Protein AF-A0A7X0GTK5-F1 (afdb_monomer_lite)

pLDDT: mean 81.44, std 21.59, range [34.0, 98.44]

Foldseek 3Di:
DVVLVVCCVVVVDPPCVSVVVCCVVVNVVVVVVVVDPVVDPCVVVDDVPVDDDDDDCCVVVDDPPVVPDPPPPDDDDDD

Secondary structure (DSSP, 8-state):
-HHHHHHHHTTSS-HHHHHHHHIIIIIIIHHHHHHHHHHGGGGGG--TT---PPPPGGGGS--TTTTS-TT--------

Structure (mmCIF, N/CA/C/O backbone):
data_AF-A0A7X0GTK5-F1
#
_entry.id   AF-A0A7X0GTK5-F1
#
loop_
_atom_site.group_PDB
_atom_site.id
_atom_site.type_symbol
_atom_site.label_atom_id
_atom_site.label_alt_id
_atom_site.label_comp_id
_atom_site.label_asym_id
_atom_site.label_entity_id
_atom_site.label_seq_id
_atom_site.pdbx_PDB_ins_code
_atom_site.Cartn_x
_atom_site.Cartn_y
_atom_site.Cartn_z
_atom_site.occupancy
_atom_site.B_iso_or_equiv
_atom_site.auth_seq_id
_atom_site.auth_comp_id
_atom_site.auth_asym_id
_atom_site.auth_atom_id
_atom_site.pdbx_PDB_model_num
ATOM 1 N N . MET A 1 1 ? 0.214 -7.952 11.892 1.00 85.81 1 MET A N 1
ATOM 2 C CA . MET A 1 1 ? -1.194 -7.580 11.608 1.00 85.81 1 MET A CA 1
ATOM 3 C C . MET A 1 1 ? -2.113 -7.854 12.784 1.00 85.81 1 MET A C 1
ATOM 5 O O . MET A 1 1 ? -3.016 -7.066 13.022 1.00 85.81 1 MET A O 1
ATOM 9 N N . GLU A 1 2 ? -1.802 -8.872 13.584 1.00 92.19 2 GLU A N 1
ATOM 10 C CA . GLU A 1 2 ? -2.544 -9.281 14.786 1.00 92.19 2 GLU A CA 1
ATOM 11 C C . GLU A 1 2 ? -2.954 -8.140 15.733 1.00 92.19 2 GLU A C 1
ATOM 13 O O . GLU A 1 2 ? -4.038 -8.180 16.297 1.00 92.19 2 GLU A O 1
ATOM 18 N N . ARG A 1 3 ? -2.128 -7.094 15.903 1.00 96.69 3 ARG A N 1
ATOM 19 C CA . ARG A 1 3 ? -2.486 -5.936 16.745 1.00 96.69 3 ARG A CA 1
ATOM 20 C C . ARG A 1 3 ? -3.647 -5.114 16.178 1.00 96.69 3 ARG A C 1
ATOM 22 O O . ARG A 1 3 ? -4.528 -4.735 16.934 1.00 96.69 3 ARG A O 1
ATOM 29 N N . ALA A 1 4 ? -3.646 -4.849 14.871 1.00 95.94 4 ALA A N 1
ATOM 30 C CA . ALA A 1 4 ? -4.705 -4.082 14.214 1.00 95.94 4 ALA A CA 1
ATOM 31 C C . ALA A 1 4 ? -6.022 -4.869 14.186 1.00 95.94 4 ALA A C 1
ATOM 33 O O . ALA A 1 4 ? -7.085 -4.309 14.430 1.00 95.94 4 ALA A O 1
ATOM 34 N N . GLU A 1 5 ? -5.941 -6.182 13.952 1.00 96.00 5 GLU A N 1
ATOM 35 C CA . GLU A 1 5 ? -7.105 -7.066 14.025 1.00 96.00 5 GLU A CA 1
ATOM 36 C C . GLU A 1 5 ? -7.688 -7.115 15.441 1.00 96.00 5 GLU A C 1
ATOM 38 O O . GLU A 1 5 ? -8.901 -7.005 15.611 1.00 96.00 5 GLU A O 1
ATOM 43 N N . ARG A 1 6 ? -6.833 -7.246 16.461 1.00 97.94 6 ARG A N 1
ATOM 44 C CA . ARG A 1 6 ? -7.270 -7.263 17.857 1.00 97.94 6 ARG A CA 1
ATOM 45 C C . ARG A 1 6 ? -7.953 -5.956 18.260 1.00 97.94 6 ARG A C 1
ATOM 47 O O . ARG A 1 6 ? -9.060 -6.026 18.772 1.00 97.94 6 ARG A O 1
ATOM 54 N N . ALA A 1 7 ? -7.366 -4.802 17.940 1.00 97.69 7 ALA A N 1
ATOM 55 C CA . ALA A 1 7 ? -7.969 -3.499 18.233 1.00 97.69 7 ALA A CA 1
ATOM 56 C C . ALA A 1 7 ? -9.364 -3.341 17.595 1.00 97.69 7 ALA A C 1
ATOM 58 O O . ALA A 1 7 ? -10.268 -2.768 18.195 1.00 97.69 7 ALA A O 1
ATOM 59 N N . TRP A 1 8 ? -9.580 -3.892 16.393 1.00 97.88 8 TRP A N 1
ATOM 60 C CA . TRP A 1 8 ? -10.916 -3.937 15.793 1.00 97.88 8 TRP A CA 1
ATOM 61 C C . TRP A 1 8 ? -11.862 -4.894 16.534 1.00 97.88 8 TRP A C 1
ATOM 63 O O . TRP A 1 8 ? -12.994 -4.516 16.833 1.00 97.88 8 TRP A O 1
ATOM 73 N N . ARG A 1 9 ? -11.416 -6.117 16.859 1.00 97.38 9 ARG A N 1
ATOM 74 C CA . ARG A 1 9 ? -12.228 -7.105 17.598 1.00 97.38 9 ARG A CA 1
ATOM 75 C C . ARG A 1 9 ? -12.613 -6.626 19.002 1.00 97.38 9 ARG A C 1
ATOM 77 O O . ARG A 1 9 ? -13.684 -6.981 19.482 1.00 97.38 9 ARG A O 1
ATOM 84 N N . GLU A 1 10 ? -11.759 -5.827 19.634 1.00 98.44 10 GLU A N 1
ATOM 85 C CA . GLU A 1 10 ? -11.986 -5.189 20.938 1.00 98.44 10 GLU A CA 1
ATOM 86 C C . GLU A 1 10 ? -12.821 -3.897 20.832 1.00 98.44 10 GLU A C 1
ATOM 88 O O . GLU A 1 10 ? -13.231 -3.342 21.847 1.00 98.44 10 GLU A O 1
ATOM 93 N N . GLY A 1 11 ? -13.132 -3.440 19.613 1.00 97.81 11 GLY A N 1
ATOM 94 C CA . GLY A 1 11 ? -13.962 -2.259 19.362 1.00 97.81 11 GLY A CA 1
ATOM 95 C C . GLY A 1 11 ? -13.237 -0.918 19.515 1.00 97.81 11 GLY A C 1
ATOM 96 O O . GLY A 1 11 ? -13.889 0.123 19.493 1.00 97.81 11 GLY A O 1
ATOM 97 N N . GLU A 1 12 ? -11.908 -0.916 19.642 1.00 98.38 12 GLU A N 1
ATOM 98 C CA . GLU A 1 12 ? -11.094 0.300 19.802 1.00 98.38 12 GLU A CA 1
ATOM 99 C C . GLU A 1 12 ? -11.017 1.132 18.515 1.00 98.38 12 GLU A C 1
ATOM 101 O O . GLU A 1 12 ? -10.838 2.350 18.556 1.00 98.38 12 GLU A O 1
ATOM 106 N N . VAL A 1 13 ? -11.148 0.479 17.356 1.00 98.06 13 VAL A N 1
ATOM 107 C CA . VAL A 1 13 ? -11.123 1.124 16.039 1.00 98.06 13 VAL A CA 1
ATOM 108 C C . VAL A 1 13 ? -12.213 0.563 15.127 1.00 98.06 13 VAL A C 1
ATOM 110 O O . VAL A 1 13 ? -12.545 -0.624 15.205 1.00 98.06 13 VAL A O 1
ATOM 113 N N . PRO A 1 14 ? -12.762 1.377 14.208 1.00 98.25 14 PRO A N 1
ATOM 114 C CA . PRO A 1 14 ? -13.720 0.877 13.239 1.00 98.25 14 PRO A CA 1
ATOM 115 C C . PRO A 1 14 ? -13.021 -0.011 12.198 1.00 98.25 14 PRO A C 1
ATOM 117 O O . PRO A 1 14 ? -11.832 0.142 11.901 1.00 98.25 14 PRO A O 1
ATOM 120 N N . VAL A 1 15 ? -13.781 -0.943 11.618 1.00 97.56 15 VAL A N 1
ATOM 121 C CA . VAL A 1 15 ? -13.250 -1.969 10.705 1.00 97.56 15 VAL A CA 1
ATOM 122 C C . VAL A 1 15 ? -12.519 -1.374 9.501 1.00 97.56 15 VAL A C 1
ATOM 124 O O . VAL A 1 15 ? -11.480 -1.891 9.109 1.00 97.56 15 VAL A O 1
ATOM 127 N N . ASN A 1 16 ? -13.000 -0.254 8.955 1.00 97.88 16 ASN A N 1
ATOM 128 C CA . ASN A 1 16 ? -12.384 0.413 7.807 1.00 97.88 16 ASN A CA 1
ATOM 129 C C . ASN A 1 16 ? -10.976 0.943 8.122 1.00 97.88 16 ASN A C 1
ATOM 131 O O . ASN A 1 16 ? -10.123 0.966 7.238 1.00 97.88 16 ASN A O 1
ATOM 135 N N . SER A 1 17 ? -10.715 1.340 9.371 1.00 97.94 17 SER A N 1
ATOM 136 C CA . SER A 1 17 ? -9.388 1.788 9.799 1.00 97.94 17 SER A CA 1
ATOM 137 C C . SER A 1 17 ? -8.421 0.612 9.931 1.00 97.94 17 SER A C 1
ATOM 139 O O . SER A 1 17 ? -7.310 0.664 9.399 1.00 97.94 17 SER A O 1
ATOM 141 N N . ALA A 1 18 ? -8.842 -0.464 10.606 1.00 98.00 18 ALA A N 1
ATOM 142 C CA . ALA A 1 18 ? -8.013 -1.658 10.775 1.00 98.00 18 ALA A CA 1
ATOM 143 C C . ALA A 1 18 ? -7.716 -2.332 9.430 1.00 98.00 18 ALA A C 1
ATOM 145 O O . ALA A 1 18 ? -6.567 -2.656 9.127 1.00 98.00 18 ALA A O 1
ATOM 146 N N . GLU A 1 19 ? -8.740 -2.493 8.598 1.00 97.81 19 GLU A N 1
ATOM 147 C CA . GLU A 1 19 ? -8.608 -3.093 7.279 1.00 97.81 19 GLU A CA 1
ATOM 148 C C . GLU A 1 19 ? -7.752 -2.218 6.354 1.00 97.81 19 GLU A C 1
ATOM 150 O O . GLU A 1 19 ? -6.854 -2.747 5.699 1.00 97.81 19 GLU A O 1
ATOM 155 N N . GLY A 1 20 ? -7.920 -0.890 6.377 1.00 97.88 20 GLY A N 1
ATOM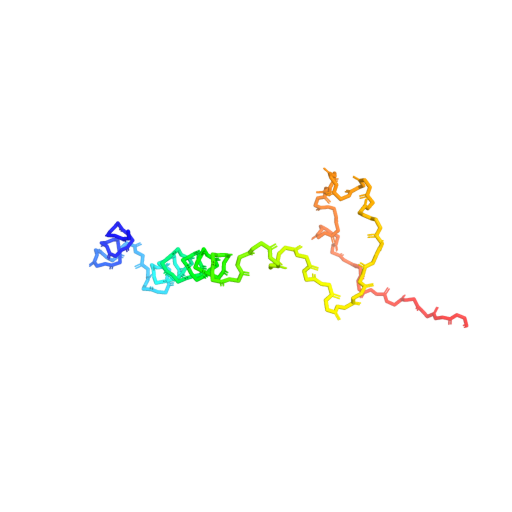 156 C CA . GLY A 1 20 ? -7.084 0.027 5.604 1.00 97.88 20 GLY A CA 1
ATOM 157 C C . GLY A 1 20 ? -5.600 -0.108 5.952 1.00 97.88 20 GLY A C 1
ATOM 158 O O . GLY A 1 20 ? -4.764 -0.231 5.056 1.00 97.88 20 GLY A O 1
ATOM 159 N N . PHE A 1 21 ? -5.267 -0.174 7.245 1.00 97.88 21 PHE A N 1
ATOM 160 C CA . PHE A 1 21 ? -3.893 -0.413 7.695 1.00 97.88 21 PHE A CA 1
ATOM 161 C C . PHE A 1 21 ? -3.347 -1.756 7.190 1.00 97.88 21 PHE A C 1
ATOM 163 O O . PHE A 1 21 ? -2.258 -1.809 6.609 1.00 97.88 21 PHE A O 1
ATOM 170 N N . VAL A 1 22 ? -4.108 -2.841 7.377 1.00 97.31 22 VAL A N 1
ATOM 171 C CA . VAL A 1 22 ? -3.695 -4.181 6.937 1.00 97.31 22 VAL A CA 1
ATOM 172 C C . VAL A 1 22 ? -3.494 -4.213 5.421 1.00 97.31 22 VAL A C 1
ATOM 174 O O . VAL A 1 22 ? -2.487 -4.753 4.960 1.00 97.31 22 VAL A O 1
ATOM 177 N N . ARG A 1 23 ? -4.375 -3.578 4.641 1.00 97.94 23 ARG A N 1
ATOM 178 C CA . ARG A 1 23 ? -4.289 -3.529 3.175 1.00 97.94 23 ARG A CA 1
ATOM 179 C C . ARG A 1 23 ? -3.035 -2.817 2.679 1.00 97.94 23 ARG A C 1
ATOM 181 O O . ARG A 1 23 ? -2.429 -3.273 1.711 1.00 97.94 23 ARG A O 1
ATOM 188 N N . GLN A 1 24 ? -2.606 -1.737 3.332 1.00 98.31 24 GLN A N 1
ATOM 189 C CA . GLN A 1 24 ? -1.378 -1.046 2.925 1.00 98.31 24 GLN A CA 1
ATOM 190 C C . GLN A 1 24 ? -0.138 -1.927 3.112 1.00 98.31 24 GLN A C 1
ATOM 192 O O . GLN A 1 24 ? 0.748 -1.930 2.259 1.00 98.31 24 GLN A O 1
ATOM 197 N N . VAL A 1 25 ? -0.071 -2.697 4.200 1.00 96.69 25 VAL A N 1
ATOM 198 C CA . VAL A 1 25 ? 1.135 -3.474 4.518 1.00 96.69 25 VAL A CA 1
ATOM 199 C C . VAL A 1 25 ? 1.109 -4.874 3.904 1.00 96.69 25 VAL A C 1
ATOM 201 O O . VAL A 1 25 ? 2.054 -5.260 3.225 1.00 96.69 25 VAL A O 1
ATOM 204 N N . ALA A 1 26 ? 0.048 -5.645 4.133 1.00 96.25 26 ALA A N 1
ATOM 205 C CA . ALA A 1 26 ? -0.062 -7.007 3.609 1.00 96.25 26 ALA A CA 1
ATOM 206 C C . ALA A 1 26 ? -0.478 -7.036 2.130 1.00 96.25 26 ALA A C 1
ATOM 208 O O . ALA A 1 26 ? -0.171 -7.995 1.432 1.00 96.25 26 ALA A O 1
ATOM 209 N N . GLY A 1 27 ? -1.167 -5.996 1.655 1.00 96.94 27 GLY A N 1
ATOM 210 C CA . GLY A 1 27 ? -1.496 -5.826 0.243 1.00 96.94 27 GLY A CA 1
ATOM 211 C C . GLY A 1 27 ? -0.391 -5.069 -0.480 1.00 96.94 27 GLY A C 1
ATOM 212 O O . GLY A 1 27 ? 0.511 -5.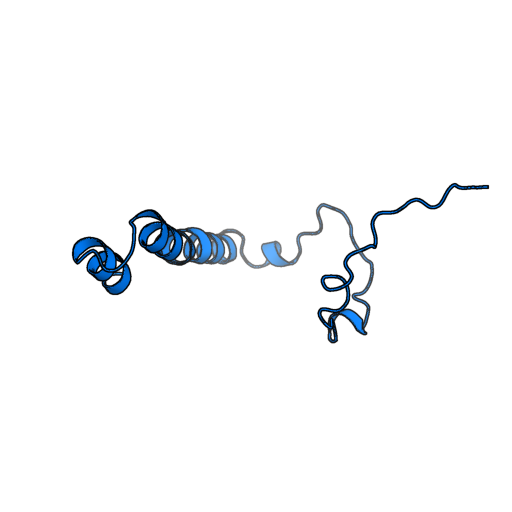673 -1.048 1.00 96.94 27 GLY A O 1
ATOM 213 N N . TRP A 1 28 ? -0.448 -3.738 -0.455 1.00 98.19 28 TRP A N 1
ATOM 214 C CA . TRP A 1 28 ? 0.382 -2.897 -1.324 1.00 98.19 28 TRP A CA 1
ATOM 215 C C . TRP A 1 28 ? 1.885 -3.073 -1.129 1.00 98.19 28 TRP A C 1
ATOM 217 O O . TRP A 1 28 ? 2.599 -3.248 -2.114 1.00 98.19 28 TRP A O 1
ATOM 227 N N . ARG A 1 29 ? 2.383 -3.045 0.112 1.00 97.94 29 ARG A N 1
ATOM 228 C CA . ARG A 1 29 ? 3.820 -3.228 0.366 1.00 97.94 29 ARG A CA 1
ATOM 229 C C . ARG A 1 29 ? 4.301 -4.589 -0.125 1.00 97.94 29 ARG A C 1
ATOM 231 O O . ARG A 1 29 ? 5.374 -4.654 -0.717 1.00 97.94 29 ARG A O 1
ATOM 238 N N . GLU A 1 30 ? 3.530 -5.652 0.102 1.00 97.94 30 GLU A N 1
ATOM 239 C CA . GLU A 1 30 ? 3.912 -6.987 -0.361 1.00 97.94 30 GLU A CA 1
ATOM 240 C C . GLU A 1 30 ? 3.824 -7.102 -1.881 1.00 97.94 30 GLU A C 1
ATOM 242 O O . GLU A 1 30 ? 4.752 -7.589 -2.512 1.00 97.94 30 GLU A O 1
ATOM 247 N N . TYR A 1 31 ? 2.773 -6.557 -2.487 1.00 97.44 31 TYR A N 1
ATOM 248 C CA . TYR A 1 31 ? 2.626 -6.490 -3.936 1.00 97.44 31 TYR A CA 1
ATOM 249 C C . TYR A 1 31 ? 3.819 -5.793 -4.602 1.00 97.44 31 TYR A C 1
ATOM 251 O O . TYR A 1 31 ? 4.428 -6.358 -5.506 1.00 97.44 31 TYR A O 1
ATOM 259 N N . VAL A 1 32 ? 4.203 -4.604 -4.119 1.00 96.31 32 VAL A N 1
ATOM 260 C CA . VAL A 1 32 ? 5.365 -3.858 -4.634 1.00 96.31 32 VAL A CA 1
ATOM 261 C C . VAL A 1 32 ? 6.660 -4.640 -4.422 1.00 96.31 32 VAL A C 1
ATOM 263 O O . VAL A 1 32 ? 7.494 -4.694 -5.326 1.00 96.31 32 VAL A O 1
ATOM 266 N N . TRP A 1 33 ? 6.825 -5.263 -3.252 1.00 95.75 33 TRP A N 1
ATOM 267 C CA . TRP A 1 33 ? 7.993 -6.091 -2.955 1.00 95.75 33 TRP A CA 1
ATOM 268 C C . TRP A 1 33 ? 8.126 -7.261 -3.935 1.00 95.75 33 TRP A C 1
ATOM 270 O O . TRP A 1 33 ? 9.203 -7.476 -4.484 1.00 95.75 33 TRP A O 1
ATOM 280 N N . GLN A 1 34 ? 7.037 -7.979 -4.204 1.00 96.75 34 GLN A N 1
ATOM 281 C CA . GLN A 1 34 ? 7.040 -9.100 -5.144 1.00 96.75 34 GLN A CA 1
ATOM 282 C C . GLN A 1 34 ? 7.250 -8.632 -6.589 1.00 96.75 34 GLN A C 1
ATOM 284 O O . GLN A 1 34 ? 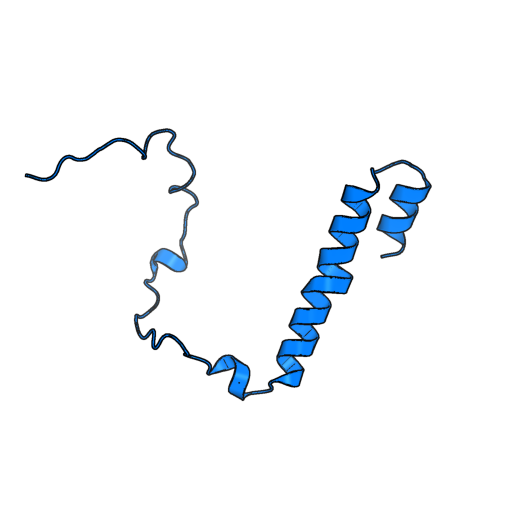8.008 -9.260 -7.323 1.00 96.75 34 GLN A O 1
ATOM 289 N N . LEU A 1 35 ? 6.657 -7.502 -6.987 1.00 94.50 35 LEU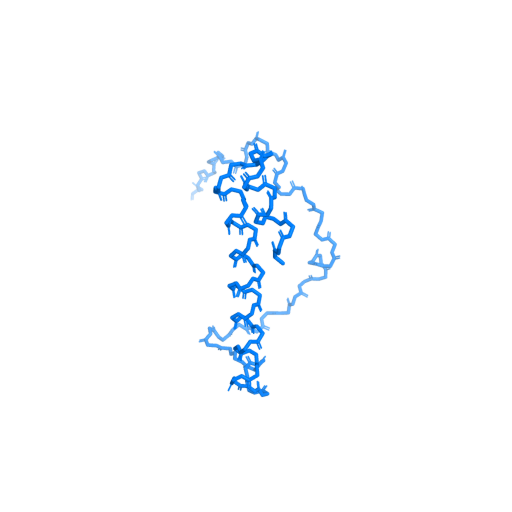 A N 1
ATOM 290 C CA . LEU A 1 35 ? 6.871 -6.902 -8.308 1.00 94.50 35 LEU A CA 1
ATOM 291 C C . LEU A 1 35 ? 8.340 -6.593 -8.576 1.00 94.50 35 LEU A C 1
ATOM 293 O O . LEU A 1 35 ? 8.842 -6.905 -9.653 1.00 94.50 35 LEU A O 1
ATOM 297 N N . TYR A 1 36 ? 9.012 -5.990 -7.593 1.00 91.50 36 TYR A N 1
ATOM 298 C CA . TYR A 1 36 ? 10.423 -5.638 -7.703 1.00 91.50 36 TYR A CA 1
ATOM 299 C C . TYR A 1 36 ? 11.269 -6.857 -8.092 1.00 91.50 36 TYR A C 1
ATOM 301 O O . TYR A 1 36 ? 12.077 -6.778 -9.012 1.00 91.50 36 TYR A O 1
ATOM 309 N N . TRP A 1 37 ? 11.044 -7.997 -7.436 1.00 93.44 37 TRP A N 1
ATOM 310 C CA . TRP A 1 37 ? 11.787 -9.224 -7.727 1.00 93.44 37 TRP A CA 1
ATOM 311 C C . TRP A 1 37 ? 11.300 -9.943 -8.981 1.00 93.44 37 TRP A C 1
ATOM 313 O O . TRP A 1 37 ? 12.114 -10.516 -9.697 1.00 93.44 37 TRP A O 1
ATOM 323 N N . TYR A 1 38 ? 9.999 -9.903 -9.267 1.00 94.56 38 TYR A N 1
ATOM 324 C CA . TYR A 1 38 ? 9.420 -10.550 -10.442 1.00 94.56 38 TYR A CA 1
ATOM 325 C C . TYR A 1 38 ? 9.965 -9.974 -11.754 1.00 94.56 38 TYR A C 1
ATOM 327 O O . TYR A 1 38 ? 10.266 -10.729 -12.675 1.00 94.56 38 TYR A O 1
ATOM 335 N N . PHE A 1 39 ? 10.115 -8.649 -11.833 1.00 92.69 39 PHE A N 1
ATOM 336 C CA . PHE A 1 39 ? 10.637 -7.980 -13.028 1.00 92.69 39 PHE A CA 1
ATOM 337 C C . PHE A 1 39 ? 12.169 -7.863 -13.059 1.00 92.69 39 PHE A C 1
ATOM 339 O O . PHE A 1 39 ? 12.730 -7.588 -14.118 1.00 92.69 39 PHE A O 1
ATOM 346 N N . GLY A 1 40 ? 12.847 -8.089 -11.931 1.00 88.25 40 GLY A N 1
ATOM 347 C CA . GLY A 1 40 ? 14.307 -8.117 -11.856 1.00 88.25 40 GLY A CA 1
ATOM 348 C C . GLY A 1 40 ? 14.980 -6.786 -12.213 1.00 88.25 40 GLY A C 1
ATOM 349 O O . GLY A 1 40 ? 14.404 -5.704 -12.067 1.00 88.25 40 GLY A O 1
ATOM 350 N N . ASP A 1 41 ? 16.229 -6.868 -12.673 1.00 86.44 41 ASP A N 1
ATOM 351 C CA . ASP A 1 41 ? 17.109 -5.705 -12.864 1.00 86.44 41 ASP A CA 1
ATOM 352 C C . ASP A 1 41 ? 16.601 -4.711 -13.924 1.00 86.44 41 ASP A C 1
ATOM 354 O O . ASP A 1 41 ? 16.833 -3.500 -13.814 1.00 86.44 41 ASP A O 1
ATOM 358 N N . ASP A 1 42 ? 15.849 -5.196 -14.915 1.00 87.25 42 ASP A N 1
ATOM 359 C CA . ASP A 1 42 ? 15.310 -4.376 -16.004 1.00 87.25 42 ASP A CA 1
ATOM 360 C C . ASP A 1 42 ? 14.174 -3.458 -15.541 1.00 87.25 42 ASP A C 1
ATOM 362 O O . ASP A 1 42 ? 13.931 -2.407 -16.140 1.00 87.25 42 ASP A O 1
ATOM 366 N N . TYR A 1 43 ? 13.513 -3.788 -14.427 1.00 90.69 43 TYR A N 1
ATOM 367 C CA . TYR A 1 43 ? 12.390 -3.006 -13.911 1.00 90.69 43 TYR A CA 1
ATOM 368 C C . TYR A 1 43 ? 12.766 -1.547 -13.628 1.00 90.69 43 TYR A C 1
ATOM 370 O O . TYR A 1 43 ? 11.973 -0.628 -13.833 1.00 90.69 43 TYR A O 1
ATOM 378 N N . ARG A 1 44 ? 14.010 -1.317 -13.195 1.00 89.00 44 ARG A N 1
ATOM 379 C CA . ARG A 1 44 ? 14.528 0.019 -12.863 1.00 89.00 44 ARG A CA 1
ATOM 380 C C . ARG A 1 44 ? 14.869 0.865 -14.087 1.00 89.00 44 ARG A C 1
ATOM 382 O O . ARG A 1 44 ? 15.077 2.066 -13.940 1.00 89.00 44 ARG A O 1
ATOM 389 N N . GLN A 1 45 ? 14.962 0.250 -15.262 1.00 91.50 45 GLN A N 1
ATOM 390 C CA . GLN A 1 45 ? 15.380 0.904 -16.504 1.00 91.50 45 GLN A CA 1
ATOM 391 C C . GLN A 1 45 ? 14.186 1.315 -17.377 1.00 91.50 45 GLN A C 1
ATOM 393 O O . GLN A 1 45 ? 14.366 1.914 -18.437 1.00 91.50 45 GLN A O 1
ATOM 398 N N . GLY A 1 46 ? 12.957 1.020 -16.938 1.00 90.00 46 GLY A N 1
ATOM 399 C CA . GLY A 1 46 ? 11.742 1.348 -17.672 1.00 90.00 46 GLY A CA 1
ATOM 400 C C . GLY A 1 46 ? 11.577 2.854 -17.892 1.00 90.00 46 GLY A C 1
ATOM 401 O O . GLY A 1 46 ? 11.448 3.623 -16.944 1.00 90.00 46 GLY A O 1
ATOM 402 N N . ASN A 1 47 ? 11.512 3.267 -19.160 1.00 95.19 47 ASN A N 1
ATOM 403 C CA . ASN A 1 47 ? 11.212 4.642 -19.560 1.00 95.19 47 ASN A CA 1
ATOM 404 C C . ASN A 1 47 ? 10.170 4.673 -20.685 1.00 95.19 47 ASN A C 1
ATOM 406 O O . ASN A 1 47 ? 10.412 5.195 -21.772 1.00 95.19 47 ASN A O 1
ATOM 410 N N . ALA A 1 48 ? 9.001 4.082 -20.429 1.00 95.44 48 ALA A N 1
ATOM 411 C CA . ALA A 1 48 ? 7.934 3.959 -21.424 1.00 95.44 48 ALA A CA 1
ATOM 412 C C . ALA A 1 48 ? 7.464 5.313 -21.997 1.00 95.44 48 ALA A C 1
ATOM 414 O O . ALA A 1 48 ? 6.995 5.364 -23.129 1.00 95.44 48 ALA A O 1
ATOM 415 N N . LEU A 1 49 ? 7.607 6.403 -21.232 1.00 96.69 49 LEU A N 1
ATOM 416 C CA . LEU A 1 49 ? 7.233 7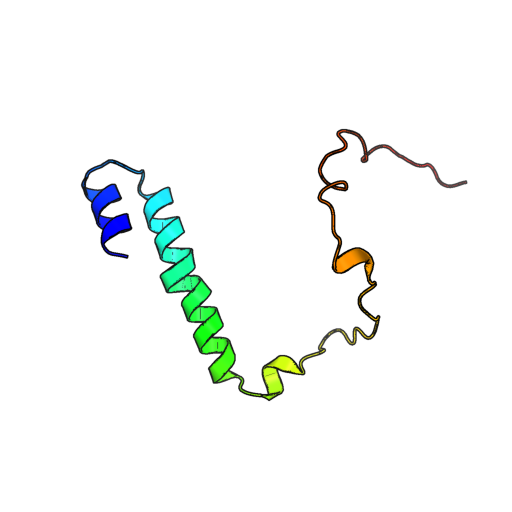.764 -21.640 1.00 96.69 49 LEU A CA 1
ATOM 417 C C . LEU A 1 49 ? 8.415 8.594 -22.177 1.00 96.69 49 LEU A C 1
ATOM 419 O O . LEU A 1 49 ? 8.222 9.741 -22.569 1.00 96.69 49 LEU A O 1
ATOM 423 N N . GLY A 1 50 ? 9.634 8.046 -22.201 1.00 96.00 50 GLY A N 1
ATOM 424 C CA . GLY A 1 50 ? 10.810 8.708 -22.775 1.00 96.00 50 GLY A CA 1
ATOM 425 C C . GLY A 1 50 ? 11.269 9.980 -22.050 1.00 96.00 50 GLY A C 1
ATOM 426 O O . GLY A 1 50 ? 11.869 10.852 -22.674 1.00 96.00 50 GLY A O 1
ATOM 427 N N . HIS A 1 51 ? 11.000 10.127 -20.751 1.00 94.50 51 HIS A N 1
ATOM 428 C CA . HIS A 1 51 ? 11.423 11.308 -19.993 1.00 94.50 51 HIS A CA 1
ATOM 429 C C . HIS A 1 51 ? 12.948 11.320 -19.797 1.00 94.50 51 HIS A C 1
ATOM 431 O O . HIS A 1 51 ? 13.533 10.318 -19.388 1.00 94.50 51 HIS A O 1
ATOM 437 N N . THR A 1 52 ? 13.593 12.457 -20.071 1.00 94.25 52 THR A N 1
ATOM 438 C CA . THR A 1 52 ? 15.060 12.633 -19.975 1.00 94.25 52 THR A CA 1
ATOM 439 C C . THR A 1 52 ? 15.480 13.891 -19.214 1.00 94.25 52 THR A C 1
ATOM 441 O O . THR A 1 52 ? 16.672 14.142 -19.039 1.00 94.25 52 THR A O 1
ATOM 444 N N . LEU A 1 53 ? 14.514 14.690 -18.748 1.00 92.38 53 LEU A N 1
ATOM 445 C CA . LEU A 1 53 ? 14.787 15.895 -17.972 1.00 92.38 53 LEU A CA 1
ATOM 446 C C . LEU A 1 53 ? 15.456 15.536 -16.643 1.00 92.38 53 LEU A C 1
ATOM 448 O O . LEU A 1 53 ? 15.005 14.650 -15.917 1.00 92.38 53 LEU A O 1
ATOM 452 N N . VAL A 1 54 ? 16.529 16.256 -16.325 1.00 87.75 54 VAL A N 1
ATOM 453 C CA . VAL A 1 54 ? 17.253 16.098 -15.063 1.00 87.75 54 VAL A CA 1
ATOM 454 C C . VAL A 1 54 ? 16.396 16.633 -13.917 1.00 87.75 54 VAL A C 1
ATOM 456 O O . VAL A 1 54 ? 15.762 17.682 -14.039 1.00 87.75 54 VAL A O 1
ATOM 459 N N . LEU A 1 55 ? 16.396 15.922 -12.787 1.00 84.69 55 LEU A N 1
ATOM 460 C CA . LEU A 1 55 ? 15.752 16.384 -11.560 1.00 84.69 55 LEU A CA 1
ATOM 461 C C . LEU A 1 55 ? 16.407 17.695 -11.098 1.00 84.69 55 LEU A C 1
ATOM 463 O O . LEU A 1 55 ? 17.608 17.742 -10.830 1.00 84.69 55 LEU A O 1
ATOM 467 N N . VAL A 1 56 ? 15.620 18.770 -11.031 1.00 83.31 56 VAL A N 1
ATOM 468 C CA . VAL A 1 56 ? 16.089 20.091 -10.590 1.00 83.31 56 VAL A CA 1
ATOM 469 C C . VAL A 1 56 ? 16.434 20.028 -9.094 1.00 83.31 56 VAL A C 1
ATOM 471 O O . VAL A 1 56 ? 15.631 19.496 -8.332 1.00 83.31 56 VAL A O 1
ATOM 474 N N . PRO A 1 57 ? 17.562 20.601 -8.625 1.00 71.06 57 PRO A N 1
ATOM 475 C CA . PRO A 1 57 ? 18.001 20.502 -7.226 1.00 71.06 57 PRO A CA 1
ATOM 476 C C . PRO A 1 57 ? 16.966 20.921 -6.168 1.00 71.06 57 PRO A C 1
ATOM 478 O O . PRO A 1 57 ? 17.015 20.423 -5.048 1.00 71.06 57 PRO A O 1
ATOM 481 N N . SER A 1 58 ? 15.998 21.778 -6.510 1.00 66.12 58 SER A N 1
ATOM 482 C CA . SER A 1 58 ? 14.897 22.158 -5.614 1.00 66.12 58 SER A CA 1
ATOM 483 C C . SER A 1 58 ? 13.978 20.991 -5.231 1.00 66.12 58 SER A C 1
ATOM 485 O O . SER A 1 58 ? 13.293 21.073 -4.215 1.00 66.12 58 SER A O 1
ATOM 487 N N . SER A 1 59 ? 13.991 19.871 -5.967 1.00 61.56 59 SER A N 1
ATOM 488 C CA . SER A 1 59 ? 13.286 18.645 -5.567 1.00 61.56 59 SER A CA 1
ATOM 489 C C . SER A 1 59 ? 13.924 17.955 -4.355 1.00 61.56 59 SER A C 1
ATOM 491 O O . SER A 1 59 ? 13.283 17.114 -3.732 1.00 61.56 59 SER A O 1
ATOM 493 N N . LEU A 1 60 ? 15.171 18.301 -4.010 1.00 56.94 60 LEU A N 1
ATOM 494 C CA . LEU A 1 60 ? 15.830 17.875 -2.769 1.00 56.94 60 LEU A CA 1
ATOM 495 C C . LEU A 1 60 ? 15.489 18.796 -1.585 1.00 56.94 60 LEU A C 1
ATOM 497 O O . LEU A 1 60 ? 15.768 18.446 -0.442 1.00 56.94 60 LEU A O 1
ATOM 501 N N . SER A 1 61 ? 14.869 19.950 -1.849 1.00 56.56 61 SER A N 1
ATOM 502 C CA . SER A 1 61 ? 14.467 20.956 -0.864 1.00 56.56 61 SER A CA 1
ATOM 503 C C . SER A 1 61 ? 12.990 21.338 -1.004 1.00 56.56 61 SER A C 1
ATOM 505 O O . SER A 1 61 ? 12.647 22.494 -0.769 1.00 56.56 61 SER A O 1
ATOM 507 N N . PHE A 1 62 ? 12.118 20.412 -1.436 1.00 51.81 62 PHE A N 1
ATOM 508 C CA . PHE A 1 62 ? 10.686 20.687 -1.591 1.00 51.81 62 PHE A CA 1
ATOM 509 C C . PHE A 1 62 ? 10.073 21.015 -0.224 1.00 51.81 62 PHE A C 1
ATOM 511 O O . PHE A 1 62 ? 9.650 20.141 0.533 1.00 51.81 62 PHE A O 1
ATOM 518 N N . GLN A 1 63 ? 10.071 22.305 0.093 1.00 47.47 63 GLN A N 1
ATOM 519 C CA . GLN A 1 63 ? 9.274 22.903 1.139 1.00 47.47 63 GLN A CA 1
ATOM 520 C C . GLN A 1 63 ? 7.816 22.837 0.702 1.00 47.47 63 GLN A C 1
ATOM 522 O O . GLN A 1 63 ? 7.470 23.125 -0.444 1.00 47.47 63 GLN A O 1
ATOM 527 N N . ALA A 1 64 ? 6.963 22.442 1.636 1.00 49.22 64 ALA A N 1
ATOM 528 C CA . ALA A 1 64 ? 5.521 22.312 1.495 1.00 49.22 64 ALA A CA 1
ATOM 529 C C . ALA A 1 64 ? 4.800 23.671 1.310 1.00 49.22 64 ALA A C 1
ATOM 531 O O . ALA A 1 64 ? 3.759 23.908 1.913 1.00 49.22 64 ALA A O 1
ATOM 532 N N . GLU A 1 65 ? 5.338 24.582 0.498 1.00 51.16 65 GLU A N 1
ATOM 533 C CA . GLU A 1 65 ? 4.802 25.934 0.287 1.00 51.16 65 GLU A CA 1
ATOM 534 C C . GLU A 1 65 ? 3.704 25.960 -0.791 1.00 51.16 65 GLU A C 1
ATOM 536 O O . GLU A 1 65 ? 2.757 26.733 -0.690 1.00 51.16 65 GLU A O 1
ATOM 541 N N . VAL A 1 66 ? 3.724 25.039 -1.763 1.00 51.12 66 VAL A N 1
ATOM 542 C CA . VAL A 1 66 ? 2.724 24.999 -2.856 1.00 51.12 66 VAL A CA 1
ATOM 543 C C . VAL A 1 66 ? 1.329 24.537 -2.394 1.00 51.12 66 VAL A C 1
ATOM 545 O O . VAL A 1 66 ? 0.342 24.775 -3.083 1.00 51.12 66 VAL A O 1
ATOM 548 N N . MET A 1 67 ? 1.206 23.916 -1.217 1.00 41.19 67 MET A N 1
ATOM 549 C CA . MET A 1 67 ? -0.082 23.429 -0.692 1.00 41.19 67 MET A CA 1
ATOM 550 C C . MET A 1 67 ? -0.717 24.346 0.370 1.00 41.19 67 MET A C 1
ATOM 552 O O . MET A 1 67 ? -1.796 24.023 0.862 1.00 41.19 67 MET A O 1
ATOM 556 N N . SER A 1 68 ? -0.071 25.464 0.733 1.00 49.03 68 SER A N 1
ATOM 557 C CA . SER A 1 68 ? -0.486 26.327 1.855 1.00 49.03 68 SER A CA 1
ATOM 558 C C . SER A 1 68 ? -1.191 27.627 1.445 1.00 49.03 68 SER A C 1
ATOM 560 O O . SER A 1 68 ? -1.678 28.332 2.324 1.00 49.03 68 SER A O 1
ATOM 562 N N . GLU A 1 69 ? -1.272 27.970 0.158 1.00 43.78 69 GLU A N 1
ATOM 563 C CA . GLU A 1 69 ? -1.884 29.234 -0.279 1.00 43.78 69 GLU A CA 1
ATOM 564 C C . GLU A 1 69 ? -3.373 29.037 -0.631 1.00 43.78 69 GLU A C 1
ATOM 566 O O . GLU A 1 69 ? -3.688 28.473 -1.689 1.00 43.78 69 GLU A O 1
ATOM 571 N N . PRO A 1 70 ? -4.333 29.492 0.203 1.00 44.72 70 PRO A N 1
ATOM 572 C CA . PRO A 1 70 ? -5.740 29.484 -0.167 1.00 44.72 70 PRO A CA 1
ATOM 573 C C . PRO A 1 70 ? -5.988 30.613 -1.179 1.00 44.72 70 PRO A C 1
ATOM 575 O O . PRO A 1 70 ? -6.316 31.734 -0.805 1.00 44.72 70 PRO A O 1
ATOM 578 N N . GLY A 1 71 ? -5.818 30.337 -2.477 1.00 51.72 71 GLY A N 1
ATOM 579 C CA . GLY A 1 71 ? -6.147 31.330 -3.512 1.00 51.72 71 GLY A CA 1
ATOM 580 C C . GLY A 1 71 ? -5.602 31.112 -4.924 1.00 51.72 71 GLY A C 1
ATOM 581 O O . GLY A 1 71 ? -6.014 31.829 -5.834 1.00 51.72 71 GLY A O 1
ATOM 582 N N . ALA A 1 72 ? -4.737 30.124 -5.168 1.00 45.00 72 ALA A N 1
ATOM 583 C CA . ALA A 1 72 ? -4.042 29.980 -6.458 1.00 45.00 72 ALA A CA 1
ATOM 584 C C . ALA A 1 72 ? -4.896 29.432 -7.629 1.00 45.00 72 ALA A C 1
ATOM 586 O O . ALA A 1 72 ? -4.354 28.999 -8.643 1.00 45.00 72 ALA A O 1
ATOM 587 N N . TYR A 1 73 ? -6.226 29.463 -7.521 1.00 44.44 73 TYR A N 1
ATOM 588 C CA . TYR A 1 73 ? -7.151 29.153 -8.614 1.00 44.44 73 TYR A CA 1
ATOM 589 C C . TYR A 1 73 ? -8.017 30.374 -8.946 1.00 44.44 73 TYR A C 1
ATOM 591 O O . TYR A 1 73 ? -9.240 30.326 -8.867 1.00 44.44 73 TYR A O 1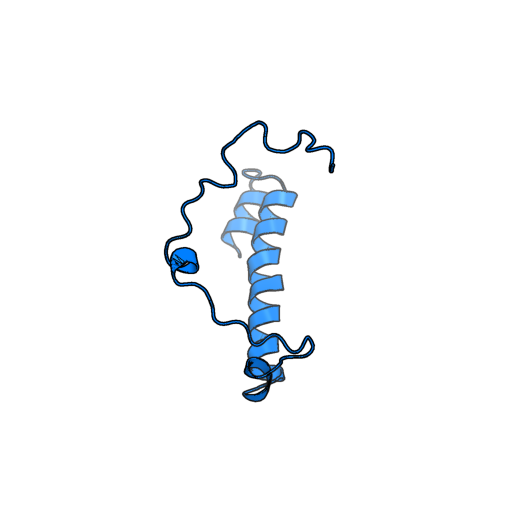
ATOM 599 N N . THR A 1 74 ? -7.405 31.496 -9.332 1.00 39.50 74 THR A N 1
ATOM 600 C CA . THR A 1 74 ? -8.134 32.526 -10.086 1.00 39.50 74 THR A CA 1
ATOM 601 C C . THR A 1 74 ? -7.313 33.028 -11.273 1.00 39.50 74 THR A C 1
ATOM 603 O O . THR A 1 74 ? -6.253 33.619 -11.130 1.00 39.50 74 THR A O 1
ATOM 606 N N . SER A 1 75 ? -7.836 32.697 -12.456 1.00 45.16 75 SER A N 1
ATOM 607 C CA . SER A 1 75 ? -7.810 33.431 -13.724 1.00 45.16 75 SER A CA 1
ATOM 608 C C . SER A 1 75 ? -6.617 34.354 -14.006 1.00 45.16 75 SER A C 1
ATOM 610 O O . SER A 1 75 ? -6.536 35.461 -13.481 1.00 45.16 75 SER A O 1
ATOM 612 N N . THR A 1 76 ? -5.799 33.989 -14.995 1.00 36.91 76 THR A N 1
ATOM 613 C CA . THR A 1 76 ? -5.145 34.991 -15.841 1.00 36.91 76 THR A CA 1
ATOM 614 C C . THR A 1 76 ? -5.631 34.805 -17.272 1.00 36.91 76 THR A C 1
ATOM 616 O O . THR A 1 76 ? -5.377 33.801 -17.934 1.00 36.91 76 THR A O 1
ATOM 619 N N . THR A 1 77 ? -6.438 35.775 -17.683 1.00 41.50 77 THR A N 1
ATOM 620 C CA . THR A 1 77 ? -6.825 36.068 -19.055 1.00 41.50 77 THR A CA 1
ATOM 621 C C . THR A 1 77 ? -5.550 36.279 -19.869 1.00 41.50 77 THR A C 1
ATOM 623 O O . THR A 1 77 ? -4.703 37.086 -19.488 1.00 41.50 77 THR A O 1
ATOM 626 N N . ALA A 1 78 ? -5.400 35.532 -20.961 1.00 34.00 78 ALA A N 1
ATOM 627 C CA . ALA A 1 78 ? -4.360 35.778 -21.952 1.00 34.00 78 ALA A CA 1
ATOM 628 C C . ALA A 1 78 ? -4.606 37.131 -22.652 1.00 34.00 78 ALA A C 1
ATOM 630 O O . ALA A 1 78 ? -5.775 37.492 -22.827 1.00 34.00 78 ALA A O 1
ATOM 631 N N . PRO A 1 79 ? -3.560 37.876 -23.054 1.00 46.88 79 PRO A N 1
ATOM 632 C CA . PRO A 1 79 ? -3.718 38.865 -24.113 1.00 46.88 79 PRO A CA 1
ATOM 633 C C . PRO A 1 79 ? -4.066 38.191 -25.449 1.00 46.88 79 PRO A C 1
ATOM 635 O O . PRO A 1 79 ? -3.609 37.045 -25.680 1.00 46.88 79 PRO A O 1
#

Sequence (79 aa):
MERAERAWREGEVPVNSAEGFVRQVAGWREYVWQLYWYFGDDYRQGNALGHTLVLVPSSLSFQAEVMSEPGAYTSTTAP

Radius of gyration: 21.35 Å; chains: 1; bounding box: 32×49×45 Å